Protein AF-W0FQL1-F1 (afdb_monomer)

Foldseek 3Di:
DDPVVVLLQQLLPPLVCPVCVVDPCDPPDPVNCVPPPDDDCCVPPVQPALVSLVVLLVCCLPQNPPNVLLVLLQCVVPDDPVRLVVVCVPDDPVVVVSNVSCVVCCVSNDSCRNSSNSVVVNVVSVVVNPD

Structure (mmCIF, N/CA/C/O backbone):
data_AF-W0FQL1-F1
#
_entry.id   AF-W0FQL1-F1
#
loop_
_atom_site.group_PDB
_atom_site.id
_atom_site.type_symbol
_atom_site.label_atom_id
_atom_site.label_alt_id
_atom_site.label_comp_id
_atom_site.label_asym_id
_atom_site.label_entity_id
_atom_site.label_seq_id
_atom_site.pdbx_PDB_ins_code
_atom_site.Cartn_x
_atom_site.Cartn_y
_atom_site.Cartn_z
_atom_site.occupancy
_atom_site.B_iso_or_equiv
_atom_site.auth_seq_id
_atom_site.auth_comp_id
_atom_site.auth_asym_id
_atom_site.auth_atom_id
_atom_site.pdbx_PDB_model_num
ATOM 1 N N . MET A 1 1 ? -8.619 17.786 -19.138 1.00 49.19 1 MET A N 1
ATOM 2 C CA . MET A 1 1 ? -8.847 16.675 -18.195 1.00 49.19 1 MET A CA 1
ATOM 3 C C . MET A 1 1 ? -9.852 17.181 -17.186 1.00 49.19 1 MET A C 1
ATOM 5 O O . MET A 1 1 ? -9.662 18.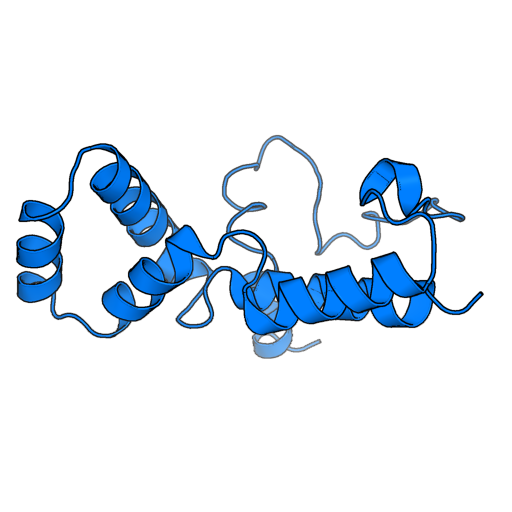292 -16.709 1.00 49.19 1 MET A O 1
ATOM 9 N N . ASP A 1 2 ? -10.963 16.482 -16.990 1.00 56.12 2 ASP A N 1
ATOM 10 C CA . ASP A 1 2 ? -12.017 16.949 -16.091 1.00 56.12 2 ASP A CA 1
ATOM 11 C C . ASP A 1 2 ? -11.669 16.640 -14.621 1.00 56.12 2 ASP A C 1
ATOM 13 O O . ASP A 1 2 ? -10.760 15.859 -14.332 1.00 56.12 2 ASP A O 1
ATOM 17 N N . MET A 1 3 ? -12.386 17.278 -13.698 1.00 44.12 3 MET A N 1
ATOM 18 C CA . MET A 1 3 ? -12.129 17.201 -12.260 1.00 44.12 3 MET A CA 1
ATOM 19 C C . MET A 1 3 ? -12.243 15.770 -11.705 1.00 44.12 3 MET A C 1
ATOM 21 O O . MET A 1 3 ? -11.509 15.436 -10.781 1.00 44.12 3 MET A O 1
ATOM 25 N N . GLU A 1 4 ? -13.120 14.922 -12.253 1.00 40.38 4 GLU A N 1
ATOM 26 C CA . GLU A 1 4 ? -13.235 13.512 -11.852 1.00 40.38 4 GLU A CA 1
ATOM 27 C C . GLU A 1 4 ? -12.008 12.729 -12.309 1.00 40.38 4 GLU A C 1
ATOM 29 O O . GLU A 1 4 ? -11.381 12.054 -11.499 1.00 40.38 4 GLU A O 1
ATOM 34 N N . SER A 1 5 ? -11.578 12.897 -13.562 1.00 41.69 5 SER A N 1
ATOM 35 C CA . SER A 1 5 ? -10.340 12.281 -14.064 1.00 41.69 5 SER A CA 1
ATOM 36 C C . SER A 1 5 ? -9.109 12.718 -13.264 1.00 41.69 5 SER A C 1
ATOM 38 O O . SER A 1 5 ? -8.208 11.921 -13.004 1.00 41.69 5 SER A O 1
ATOM 40 N N . GLN A 1 6 ? -9.077 13.982 -12.838 1.00 44.41 6 GLN A N 1
ATOM 41 C CA . GLN A 1 6 ? -7.989 14.541 -12.042 1.00 44.41 6 GLN A CA 1
ATOM 42 C C . GLN A 1 6 ? -8.006 14.000 -10.604 1.00 44.41 6 GLN A C 1
ATOM 44 O O . GLN A 1 6 ? -6.961 13.626 -10.083 1.00 44.41 6 GLN A O 1
ATOM 49 N N . LYS A 1 7 ? -9.188 13.872 -9.986 1.00 46.12 7 LYS A N 1
ATOM 50 C CA . LYS A 1 7 ? -9.372 13.230 -8.674 1.00 46.12 7 LYS A CA 1
ATOM 51 C C . LYS A 1 7 ? -9.055 11.739 -8.701 1.00 46.12 7 LYS A C 1
ATOM 53 O O . LYS A 1 7 ? -8.478 11.246 -7.743 1.00 46.12 7 LYS A O 1
ATOM 58 N N . ILE A 1 8 ? -9.379 11.041 -9.788 1.00 44.41 8 ILE A N 1
ATOM 59 C CA . ILE A 1 8 ? -9.010 9.637 -9.994 1.00 44.41 8 ILE A CA 1
ATOM 60 C C . ILE A 1 8 ? -7.485 9.522 -10.087 1.00 44.41 8 ILE A C 1
ATOM 62 O O . ILE A 1 8 ? -6.905 8.722 -9.367 1.00 44.41 8 ILE A O 1
ATOM 66 N N . LEU A 1 9 ? -6.811 10.375 -10.866 1.00 44.09 9 LEU A N 1
ATOM 67 C CA . LEU A 1 9 ? -5.342 10.441 -10.909 1.00 44.09 9 LEU A CA 1
ATOM 68 C C . LEU A 1 9 ? -4.706 10.757 -9.546 1.00 44.09 9 LEU A C 1
ATOM 70 O O . LEU A 1 9 ? -3.687 10.159 -9.218 1.00 44.09 9 LEU A O 1
ATOM 74 N N . PHE A 1 10 ? -5.327 11.622 -8.740 1.00 46.19 10 PHE A N 1
ATOM 75 C CA . PHE A 1 10 ? -4.896 11.889 -7.366 1.00 46.19 10 PHE A CA 1
ATOM 76 C C . PHE A 1 10 ? -5.150 10.702 -6.428 1.00 46.19 10 PHE A C 1
ATOM 78 O O . PHE A 1 10 ? -4.254 10.326 -5.685 1.00 46.19 10 PHE A O 1
ATOM 85 N N . ALA A 1 11 ? -6.313 10.048 -6.473 1.00 44.12 11 ALA A N 1
ATOM 86 C CA . ALA A 1 11 ? -6.609 8.835 -5.696 1.00 44.12 11 ALA A CA 1
ATOM 87 C C . ALA A 1 11 ? -5.652 7.677 -6.048 1.00 44.12 11 ALA A C 1
ATOM 89 O O . ALA A 1 11 ? -5.289 6.859 -5.205 1.00 44.12 11 ALA A O 1
ATOM 90 N N . LEU A 1 12 ? -5.188 7.647 -7.299 1.00 46.97 12 LEU A N 1
ATOM 91 C CA . LEU A 1 12 ? -4.183 6.716 -7.796 1.00 46.97 12 LEU A CA 1
ATOM 92 C C . LEU A 1 12 ? -2.749 7.081 -7.361 1.00 46.97 12 LEU A C 1
ATOM 94 O O . LEU A 1 12 ? -1.867 6.244 -7.538 1.00 46.97 12 LEU A O 1
ATOM 98 N N . SER A 1 13 ? -2.500 8.280 -6.805 1.00 52.47 13 SER A N 1
ATOM 99 C CA . SER A 1 13 ? -1.168 8.780 -6.416 1.00 52.47 13 SER A CA 1
ATOM 100 C C . SER A 1 13 ? -0.947 8.998 -4.891 1.00 52.47 13 SER A C 1
ATOM 102 O O . SER A 1 13 ? 0.141 9.334 -4.416 1.00 52.47 13 SER A O 1
ATOM 104 N N . THR A 1 14 ? -1.984 8.855 -4.070 1.00 50.16 14 THR A N 1
ATOM 105 C CA . THR A 1 14 ? -2.108 9.737 -2.893 1.00 50.16 14 THR A CA 1
ATOM 106 C C . THR A 1 14 ? -1.368 9.360 -1.607 1.00 50.16 14 THR A C 1
ATOM 108 O O . THR A 1 14 ? -0.875 10.280 -0.951 1.00 50.16 14 THR A O 1
ATOM 111 N N . PRO A 1 15 ? -1.234 8.089 -1.174 1.00 47.47 15 PRO A N 1
ATOM 112 C CA . PRO A 1 15 ? -0.757 7.833 0.189 1.00 47.47 15 PRO A CA 1
ATOM 113 C C . PRO A 1 15 ? 0.719 8.204 0.406 1.00 47.47 15 PRO A C 1
ATOM 115 O O . PRO A 1 15 ? 1.116 8.483 1.538 1.00 47.47 15 PRO A O 1
ATOM 118 N N . MET A 1 16 ? 1.524 8.252 -0.664 1.00 48.00 16 MET A N 1
ATOM 119 C CA . MET A 1 16 ? 2.932 8.663 -0.601 1.00 48.00 16 MET A CA 1
ATOM 120 C C . MET A 1 16 ? 3.145 10.152 -0.905 1.00 48.00 16 MET A C 1
ATOM 122 O O . MET A 1 16 ? 4.062 10.729 -0.331 1.00 48.00 16 MET A O 1
ATOM 126 N N . GLU A 1 17 ? 2.315 10.790 -1.741 1.00 48.78 17 GLU A N 1
ATOM 127 C CA . GLU A 1 17 ? 2.387 12.245 -1.973 1.00 48.78 17 GLU A CA 1
ATOM 128 C C . GLU A 1 17 ? 1.934 13.040 -0.741 1.00 48.78 17 GLU A C 1
ATOM 130 O O . GLU A 1 17 ? 2.609 13.982 -0.337 1.00 48.78 17 GLU A O 1
ATOM 135 N N . ILE A 1 18 ? 0.845 12.620 -0.083 1.00 46.50 18 ILE A N 1
ATOM 136 C CA . ILE A 1 18 ? 0.286 13.328 1.084 1.00 46.50 18 ILE A CA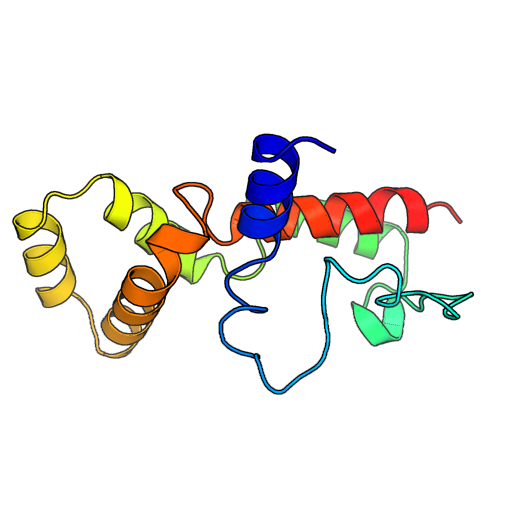 1
ATOM 137 C C . ILE A 1 18 ? 1.243 13.316 2.281 1.00 46.50 18 ILE A C 1
ATOM 139 O O . ILE A 1 18 ? 1.318 14.285 3.029 1.00 46.50 18 ILE A O 1
ATOM 143 N N . ARG A 1 19 ? 1.991 12.227 2.497 1.00 39.78 19 ARG A N 1
ATOM 144 C CA . ARG A 1 19 ? 2.923 12.133 3.638 1.00 39.78 19 ARG A CA 1
ATOM 145 C C . ARG A 1 19 ? 4.306 12.710 3.346 1.00 39.78 19 ARG A C 1
ATOM 147 O O . ARG A 1 19 ? 5.150 12.693 4.238 1.00 39.78 19 ARG A O 1
ATOM 154 N N . ASN A 1 20 ? 4.552 13.182 2.125 1.00 44.78 20 ASN A N 1
ATOM 155 C CA . ASN A 1 20 ? 5.879 13.573 1.666 1.00 44.78 20 ASN A CA 1
ATOM 156 C C . ASN A 1 20 ? 5.886 14.978 1.044 1.00 44.78 20 ASN A C 1
ATOM 158 O O . ASN A 1 20 ? 6.599 15.214 0.077 1.00 44.78 20 ASN A O 1
ATOM 162 N N . GLU A 1 21 ? 5.127 15.915 1.629 1.00 45.06 21 GLU A N 1
ATOM 163 C CA . GLU A 1 21 ? 4.986 17.316 1.179 1.00 45.06 21 GLU A CA 1
ATOM 164 C C . GLU A 1 21 ? 6.328 18.058 0.997 1.00 45.06 21 GLU A C 1
ATOM 166 O O . GLU A 1 21 ? 6.418 19.010 0.223 1.00 45.06 21 GLU A O 1
ATOM 171 N N . CYS A 1 22 ? 7.389 17.614 1.684 1.00 43.62 22 CYS A N 1
ATOM 172 C CA . CYS A 1 22 ? 8.733 18.200 1.614 1.00 43.62 22 CYS A CA 1
ATOM 173 C C . CYS A 1 22 ? 9.636 17.579 0.535 1.00 43.62 22 CYS A C 1
ATOM 175 O O . CYS A 1 22 ? 10.706 18.118 0.245 1.00 43.62 22 CYS A O 1
ATOM 177 N N . CYS A 1 23 ? 9.247 16.447 -0.050 1.00 44.16 23 CYS A N 1
ATOM 178 C CA . CYS A 1 23 ? 9.911 15.885 -1.215 1.00 44.16 23 CYS A CA 1
ATOM 179 C C . CYS A 1 23 ? 9.081 16.256 -2.446 1.00 44.16 23 CYS A C 1
ATOM 181 O O . CYS A 1 23 ? 7.860 16.208 -2.431 1.00 44.16 23 CYS A O 1
ATOM 183 N N . LEU A 1 24 ? 9.736 16.624 -3.542 1.00 45.84 24 LEU A N 1
ATOM 184 C CA . LEU A 1 24 ? 9.081 17.058 -4.778 1.00 45.84 24 LEU A CA 1
ATOM 185 C C . LEU A 1 24 ? 8.811 15.924 -5.808 1.00 45.84 24 LEU A C 1
ATOM 187 O O . LEU A 1 24 ? 8.980 16.194 -6.998 1.00 45.84 24 LEU A O 1
ATOM 191 N N . PRO A 1 25 ? 8.419 14.666 -5.494 1.00 43.84 25 PRO A N 1
ATOM 192 C CA . PRO A 1 25 ? 7.810 13.830 -6.516 1.00 43.84 25 PRO A CA 1
ATOM 193 C C . PRO A 1 25 ? 6.332 14.214 -6.611 1.00 43.84 25 PRO A C 1
ATOM 195 O O . PRO A 1 25 ? 5.521 13.826 -5.781 1.00 43.84 25 PRO A O 1
ATOM 198 N N . SER A 1 26 ? 6.007 15.026 -7.615 1.00 44.28 26 SER A N 1
ATOM 199 C CA . SER A 1 26 ? 4.634 15.375 -7.975 1.00 44.28 26 SER A CA 1
ATOM 200 C C . SER A 1 26 ? 4.264 14.602 -9.239 1.00 44.28 26 SER A C 1
ATOM 202 O O . SER A 1 26 ? 4.774 14.896 -10.318 1.00 44.28 26 SER A O 1
ATOM 204 N N . HIS A 1 27 ? 3.362 13.631 -9.116 1.00 46.72 27 HIS A N 1
ATOM 205 C CA . HIS A 1 27 ? 2.771 12.871 -10.225 1.00 46.72 27 HIS A CA 1
ATOM 206 C C . HIS A 1 27 ? 1.877 13.738 -11.120 1.00 46.72 27 HIS A C 1
ATOM 208 O O . HIS A 1 27 ? 1.587 13.381 -12.260 1.00 46.72 27 HIS A O 1
ATOM 214 N N . SER A 1 28 ? 1.467 14.901 -10.611 1.00 40.66 28 SER A N 1
ATOM 215 C CA . SER A 1 28 ? 0.784 15.966 -11.347 1.00 40.66 28 SER A CA 1
ATOM 216 C C . SER A 1 28 ? 1.743 16.923 -12.061 1.00 40.66 28 SER A C 1
ATOM 218 O O . SER A 1 28 ? 1.304 17.742 -12.870 1.00 40.66 28 SER A O 1
ATOM 220 N N . SER A 1 29 ? 3.049 16.830 -11.801 1.00 40.25 29 SER A N 1
ATOM 221 C CA . SER A 1 29 ? 4.046 17.644 -12.472 1.00 40.25 29 SER A CA 1
ATOM 222 C C . SER A 1 29 ? 4.427 16.982 -13.792 1.00 40.25 29 SER A C 1
ATOM 224 O O . SER A 1 29 ? 5.007 15.892 -13.783 1.00 40.25 29 SER A O 1
ATOM 226 N N . PRO A 1 30 ? 4.259 17.675 -14.936 1.00 40.78 30 PRO A N 1
ATOM 227 C CA . PRO A 1 30 ? 4.898 17.273 -16.186 1.00 40.78 30 PRO A CA 1
ATOM 228 C C . PRO A 1 30 ? 6.406 17.044 -16.005 1.00 40.78 30 PRO A C 1
ATOM 230 O O . PRO A 1 30 ? 7.023 16.365 -16.815 1.00 40.78 30 PRO A O 1
ATOM 233 N N . LYS A 1 31 ? 7.008 17.599 -14.935 1.00 39.59 31 LYS A N 1
ATOM 234 C CA . LYS A 1 31 ? 8.431 17.491 -14.621 1.00 39.59 31 LYS A CA 1
ATOM 235 C C . LYS A 1 31 ? 8.867 16.199 -13.953 1.00 39.59 31 LYS A C 1
ATOM 237 O O . LYS A 1 31 ? 10.072 16.019 -13.843 1.00 39.59 31 LYS A O 1
ATOM 242 N N . MET A 1 32 ? 7.958 15.309 -13.545 1.00 45.66 32 MET A N 1
ATOM 243 C CA . MET A 1 32 ? 8.354 14.082 -12.840 1.00 45.66 32 MET A CA 1
ATOM 244 C C . MET A 1 32 ? 9.350 13.229 -13.641 1.00 45.66 32 MET A C 1
ATOM 246 O O . MET A 1 32 ? 10.209 12.581 -13.052 1.00 45.66 32 MET A O 1
ATOM 250 N N . TYR A 1 33 ? 9.274 13.305 -14.974 1.00 49.03 33 TYR A N 1
ATOM 251 C CA . TYR A 1 33 ? 10.216 12.665 -15.893 1.00 49.03 33 TYR A CA 1
ATOM 252 C C . TYR A 1 33 ? 10.711 13.607 -17.011 1.00 49.03 33 TYR A C 1
ATOM 254 O O . TYR A 1 33 ? 11.312 13.143 -17.981 1.00 49.03 33 TYR A O 1
ATOM 262 N N . LEU A 1 34 ? 10.476 14.931 -16.923 1.00 41.97 34 LEU A N 1
ATOM 263 C CA . LEU A 1 34 ? 11.043 15.860 -17.919 1.00 41.97 34 LEU A CA 1
ATOM 264 C C . LEU A 1 34 ? 12.568 15.846 -17.800 1.00 41.97 34 LEU A C 1
ATOM 266 O O . LEU A 1 34 ? 13.120 16.217 -16.769 1.00 41.97 34 LEU A O 1
ATOM 270 N N . GLY A 1 35 ? 13.232 15.459 -18.888 1.00 46.72 35 GLY A N 1
ATOM 271 C CA . GLY A 1 35 ? 14.691 15.363 -18.973 1.00 46.72 35 GLY A CA 1
ATOM 272 C C . GLY A 1 35 ? 15.247 13.961 -18.719 1.00 46.72 35 GLY A C 1
ATOM 273 O O . GLY A 1 35 ? 16.438 13.745 -18.934 1.00 46.72 35 GLY A O 1
ATOM 274 N N . THR A 1 36 ? 14.416 12.991 -18.325 1.00 52.88 36 THR A N 1
ATOM 275 C CA . THR A 1 36 ? 14.833 11.591 -18.184 1.00 52.88 36 THR A CA 1
ATOM 276 C C . THR A 1 36 ? 14.615 10.860 -19.510 1.00 52.88 36 THR A C 1
ATOM 278 O O . THR A 1 36 ? 13.540 10.334 -19.777 1.00 52.88 36 THR A O 1
ATOM 281 N N . CYS A 1 37 ? 15.629 10.851 -20.378 1.00 52.75 37 CYS A N 1
ATOM 282 C CA . CYS A 1 37 ? 15.554 10.162 -21.676 1.00 52.75 37 CYS A CA 1
ATOM 283 C C . CYS A 1 37 ? 15.671 8.632 -21.562 1.00 52.75 37 CYS A C 1
ATOM 285 O O . CYS A 1 37 ? 15.365 7.922 -22.516 1.00 52.75 37 CYS A O 1
ATOM 287 N N . PHE A 1 38 ? 16.138 8.132 -20.416 1.00 58.88 38 PHE A N 1
ATOM 288 C CA . PHE A 1 38 ? 16.342 6.714 -20.150 1.00 58.88 38 PHE A CA 1
ATOM 289 C C . PHE A 1 38 ? 15.961 6.401 -18.704 1.00 58.88 38 PHE A C 1
ATOM 291 O O . PHE A 1 38 ? 16.380 7.109 -17.788 1.00 58.88 38 PHE A O 1
ATOM 298 N N . PHE A 1 39 ? 15.168 5.352 -18.510 1.00 65.38 39 PHE A N 1
ATOM 299 C CA . PHE A 1 39 ? 14.732 4.895 -17.198 1.00 65.38 39 PHE A CA 1
ATOM 300 C C . PHE A 1 39 ? 15.279 3.488 -16.967 1.00 65.38 39 PHE A C 1
ATOM 302 O O . PHE A 1 39 ? 14.806 2.528 -17.572 1.00 65.38 39 PHE A O 1
ATOM 309 N N . ASP A 1 40 ? 16.300 3.379 -16.120 1.00 74.62 40 ASP A N 1
ATOM 310 C CA . ASP A 1 40 ? 16.912 2.096 -15.795 1.00 74.62 40 ASP A CA 1
ATOM 311 C C . ASP A 1 40 ? 16.030 1.306 -14.818 1.00 74.62 40 ASP A C 1
ATOM 313 O O . ASP A 1 40 ? 15.859 1.677 -13.650 1.00 74.62 40 ASP A O 1
ATOM 317 N N . LEU A 1 41 ? 15.456 0.212 -15.316 1.00 78.12 41 LEU A N 1
ATOM 318 C CA . LEU A 1 41 ? 14.595 -0.674 -14.539 1.00 78.12 41 LEU A CA 1
ATOM 319 C C . LEU A 1 41 ? 15.377 -1.508 -13.519 1.00 78.12 41 LEU A C 1
ATOM 321 O O . LEU A 1 41 ? 14.815 -1.835 -12.471 1.00 78.12 41 LEU A O 1
ATOM 325 N N . SER A 1 42 ? 16.659 -1.788 -13.762 1.00 81.69 42 SER A N 1
ATOM 326 C CA . SER A 1 42 ? 17.479 -2.563 -12.831 1.00 81.69 42 SER A CA 1
ATOM 327 C C . SER A 1 42 ? 17.718 -1.767 -11.547 1.00 81.69 42 SER A C 1
ATOM 329 O O . SER A 1 42 ? 17.286 -2.176 -10.470 1.00 81.69 42 SER A O 1
ATOM 331 N N . SER A 1 43 ? 18.267 -0.551 -11.642 1.00 75.62 43 SER A N 1
ATOM 332 C CA . SER A 1 43 ? 18.513 0.281 -10.452 1.00 75.62 43 SER A CA 1
ATOM 333 C C . SER A 1 43 ? 17.244 0.773 -9.752 1.00 75.62 43 SER A C 1
ATOM 335 O O . SER A 1 43 ? 17.247 0.961 -8.535 1.00 75.62 43 SER A O 1
ATOM 337 N N . SER A 1 44 ? 16.152 0.979 -10.494 1.00 72.62 44 SER A N 1
ATOM 338 C CA . SER A 1 44 ? 14.913 1.532 -9.930 1.00 72.62 44 SER A CA 1
ATOM 339 C C . SER A 1 44 ? 13.984 0.472 -9.337 1.00 72.62 44 SER A C 1
ATOM 341 O O . SER A 1 44 ? 13.275 0.743 -8.366 1.00 72.62 44 SER A O 1
ATOM 343 N N . TRP A 1 45 ? 13.933 -0.712 -9.947 1.00 76.38 45 TRP A N 1
ATOM 344 C CA . TRP A 1 45 ? 12.941 -1.744 -9.639 1.00 76.38 45 TRP A CA 1
ATOM 345 C C . TRP A 1 45 ? 13.539 -3.129 -9.385 1.00 76.38 45 TRP A C 1
ATOM 347 O O . TRP A 1 45 ? 12.797 -4.017 -8.964 1.00 76.38 45 TRP A O 1
ATOM 357 N N . GLY A 1 46 ? 14.841 -3.317 -9.612 1.00 84.06 46 GLY A N 1
ATOM 358 C CA . GLY A 1 46 ? 15.481 -4.632 -9.577 1.00 84.06 46 GLY A CA 1
ATOM 359 C C . GLY A 1 46 ? 14.965 -5.553 -10.680 1.00 84.06 46 GLY A C 1
ATOM 360 O O . GLY A 1 46 ? 14.790 -6.741 -10.438 1.00 84.06 46 GLY A O 1
ATOM 361 N N . ILE A 1 47 ? 14.611 -4.991 -11.840 1.00 86.12 47 ILE A N 1
ATOM 362 C CA . ILE A 1 47 ? 14.137 -5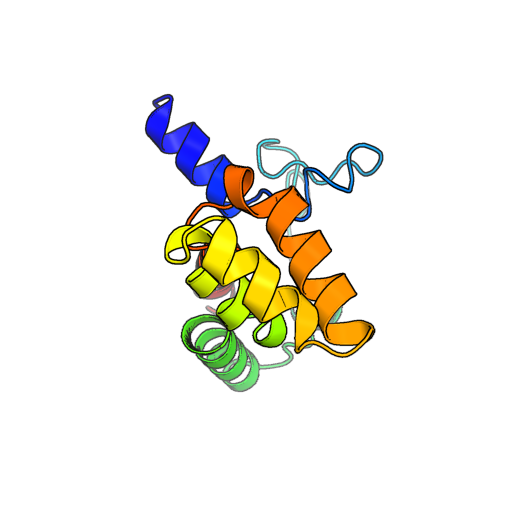.749 -13.000 1.00 86.12 47 ILE A CA 1
ATOM 363 C C . ILE A 1 47 ? 15.278 -5.798 -14.011 1.00 86.12 47 ILE A C 1
ATOM 365 O O . ILE A 1 47 ? 15.564 -4.790 -14.661 1.00 86.12 47 ILE A O 1
ATOM 369 N N . ASP A 1 48 ? 15.904 -6.965 -14.133 1.00 89.69 48 ASP A N 1
ATOM 370 C CA . ASP A 1 48 ? 17.071 -7.157 -14.998 1.00 89.69 48 ASP A CA 1
ATOM 371 C C . ASP A 1 48 ? 16.690 -7.730 -16.369 1.00 89.69 48 ASP A C 1
ATOM 373 O O . ASP A 1 48 ? 17.382 -7.505 -17.364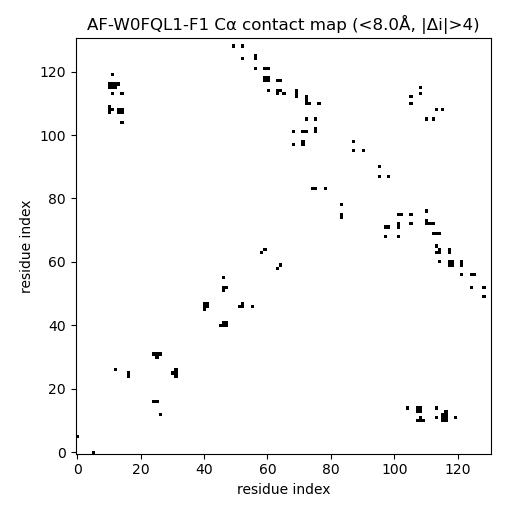 1.00 89.69 48 ASP A O 1
ATOM 377 N N . ASP A 1 49 ? 15.561 -8.439 -16.445 1.00 85.62 49 ASP A N 1
ATOM 378 C CA . ASP A 1 49 ? 15.081 -9.063 -17.671 1.00 85.62 49 ASP A CA 1
ATOM 379 C C . ASP A 1 49 ? 13.550 -9.021 -17.835 1.00 85.62 49 ASP A C 1
ATOM 381 O O . ASP A 1 49 ? 12.782 -8.526 -17.002 1.00 85.62 49 ASP A O 1
ATOM 385 N N . ARG A 1 50 ? 13.091 -9.528 -18.983 1.00 85.06 50 ARG A N 1
ATOM 386 C CA . ARG A 1 50 ? 11.671 -9.568 -19.340 1.00 85.06 50 ARG A CA 1
ATOM 387 C C . ARG A 1 50 ? 10.853 -10.462 -18.405 1.00 85.06 50 ARG A C 1
ATOM 389 O O . ARG A 1 50 ? 9.683 -10.164 -18.161 1.00 85.06 50 ARG A O 1
ATOM 396 N N . ASP A 1 51 ? 11.426 -11.544 -17.894 1.00 88.38 51 ASP A N 1
ATOM 397 C CA . ASP A 1 51 ? 10.702 -12.453 -17.013 1.00 88.38 51 ASP A CA 1
ATOM 398 C C . ASP A 1 51 ? 10.539 -11.833 -15.618 1.00 88.38 51 ASP A C 1
ATOM 400 O O . ASP A 1 51 ? 9.463 -11.944 -15.027 1.00 88.38 51 ASP A O 1
ATOM 404 N N . ASP A 1 52 ? 11.546 -11.110 -15.119 1.00 86.56 52 ASP A N 1
ATOM 405 C CA . ASP A 1 52 ? 11.449 -10.268 -13.919 1.00 86.56 52 ASP A CA 1
ATOM 406 C C . ASP A 1 52 ? 10.368 -9.203 -14.052 1.00 86.56 52 ASP A C 1
ATOM 408 O O . ASP A 1 52 ? 9.586 -8.975 -13.119 1.00 86.56 52 ASP A O 1
ATOM 412 N N . LEU A 1 53 ? 10.279 -8.579 -15.227 1.00 83.12 53 LEU A N 1
ATOM 413 C CA . LEU A 1 53 ? 9.244 -7.599 -15.510 1.00 83.12 53 LEU A CA 1
ATOM 414 C C . LEU A 1 53 ? 7.850 -8.227 -15.421 1.00 83.12 53 LEU A C 1
ATOM 416 O O . LEU A 1 53 ? 6.984 -7.706 -14.715 1.00 83.12 53 LEU A O 1
ATOM 420 N N . LEU A 1 54 ? 7.624 -9.346 -16.115 1.00 84.56 54 LEU A N 1
ATOM 421 C CA . LEU A 1 54 ? 6.329 -10.029 -16.114 1.00 84.56 54 LEU A CA 1
ATOM 422 C C . LEU A 1 54 ? 5.962 -10.516 -14.708 1.00 84.56 54 LEU A C 1
ATOM 424 O O . LEU A 1 54 ? 4.838 -10.285 -14.258 1.00 84.56 54 LEU A O 1
ATOM 428 N N . ARG A 1 55 ? 6.913 -11.107 -13.972 1.00 88.50 55 ARG A N 1
ATOM 429 C CA . ARG A 1 55 ? 6.723 -11.489 -12.563 1.00 88.50 55 ARG A CA 1
ATOM 430 C C . ARG A 1 55 ? 6.341 -10.294 -11.700 1.00 88.50 55 ARG A C 1
ATOM 432 O O . ARG A 1 55 ? 5.427 -10.403 -10.882 1.00 88.50 55 ARG A O 1
ATOM 439 N N . THR A 1 56 ? 7.012 -9.160 -11.882 1.00 85.94 56 THR A N 1
ATOM 440 C CA . THR A 1 56 ? 6.722 -7.933 -11.134 1.00 85.94 56 THR A CA 1
ATOM 441 C C . THR A 1 56 ? 5.318 -7.427 -11.442 1.00 85.94 56 THR A C 1
ATOM 443 O O . THR A 1 56 ? 4.573 -7.135 -10.507 1.00 85.94 56 THR A O 1
ATOM 446 N N . ILE A 1 57 ? 4.923 -7.400 -12.718 1.00 83.06 57 ILE A N 1
ATOM 447 C CA . ILE A 1 57 ? 3.579 -6.991 -13.141 1.00 83.06 57 ILE A CA 1
ATOM 448 C C . ILE A 1 57 ? 2.506 -7.883 -12.516 1.00 83.06 57 ILE A C 1
ATOM 450 O O . ILE A 1 57 ? 1.589 -7.368 -11.876 1.00 83.06 57 ILE A O 1
ATOM 454 N N . HIS A 1 58 ? 2.646 -9.206 -12.620 1.00 85.62 58 HIS A N 1
ATOM 455 C CA . HIS A 1 58 ? 1.696 -10.146 -12.022 1.00 85.62 58 HIS A CA 1
ATOM 456 C C . HIS A 1 58 ? 1.616 -9.992 -10.499 1.00 85.62 58 HIS A C 1
ATOM 458 O O . HIS A 1 58 ? 0.529 -9.816 -9.950 1.00 85.62 58 HIS A O 1
ATOM 464 N N . ARG A 1 59 ? 2.766 -9.940 -9.811 1.00 86.81 59 ARG A N 1
ATOM 465 C CA . ARG A 1 59 ? 2.816 -9.751 -8.353 1.00 86.81 59 ARG A CA 1
ATOM 466 C C . ARG A 1 59 ? 2.079 -8.485 -7.919 1.00 86.81 59 ARG A C 1
ATOM 468 O O . ARG A 1 59 ? 1.340 -8.521 -6.939 1.00 86.81 59 ARG A O 1
ATOM 475 N N . MET A 1 60 ? 2.297 -7.375 -8.618 1.00 84.31 60 MET A N 1
ATOM 476 C CA . MET A 1 60 ? 1.727 -6.072 -8.269 1.00 84.31 60 MET A CA 1
ATOM 477 C C . MET A 1 60 ? 0.230 -5.985 -8.591 1.00 84.31 60 MET A C 1
ATOM 479 O O . MET A 1 60 ? -0.513 -5.388 -7.821 1.00 84.31 60 MET A O 1
ATOM 483 N N . ILE A 1 61 ? -0.237 -6.617 -9.671 1.00 80.50 61 ILE A N 1
ATOM 484 C CA . ILE A 1 61 ? -1.671 -6.689 -9.998 1.00 80.50 61 ILE A CA 1
ATOM 485 C C . ILE A 1 61 ? -2.430 -7.514 -8.951 1.00 80.50 61 ILE A C 1
ATOM 487 O O . ILE A 1 61 ? -3.475 -7.085 -8.437 1.00 80.50 61 ILE A O 1
ATOM 491 N N . ASP A 1 62 ? -1.890 -8.683 -8.616 1.00 82.81 62 ASP A N 1
ATOM 492 C CA . ASP A 1 62 ? -2.570 -9.645 -7.755 1.00 82.81 62 ASP A CA 1
ATOM 493 C C . ASP A 1 62 ? -2.490 -9.220 -6.288 1.00 82.81 62 ASP A C 1
ATOM 495 O O . ASP A 1 62 ? -3.517 -9.095 -5.614 1.00 82.81 62 ASP A O 1
ATOM 499 N N . ASN A 1 63 ? -1.283 -8.913 -5.809 1.00 80.06 63 ASN A N 1
ATOM 500 C CA . ASN A 1 63 ? -1.011 -8.700 -4.387 1.00 80.06 63 ASN A CA 1
ATOM 501 C C . ASN A 1 63 ? -0.712 -7.240 -4.030 1.00 80.06 63 ASN A C 1
ATOM 503 O O . ASN A 1 63 ? -0.892 -6.846 -2.877 1.00 80.06 63 ASN A O 1
ATOM 507 N N . GLY A 1 64 ? -0.282 -6.433 -5.000 1.00 82.31 64 GLY A N 1
ATOM 508 C CA . GLY A 1 64 ? 0.202 -5.078 -4.750 1.00 82.31 64 GLY A CA 1
ATOM 509 C C . GLY A 1 64 ? 1.510 -5.038 -3.957 1.00 82.31 64 GLY A C 1
ATOM 510 O O . GLY A 1 64 ? 2.046 -6.066 -3.535 1.00 82.31 64 GLY A O 1
ATOM 511 N N . HIS A 1 65 ? 2.048 -3.838 -3.738 1.00 81.44 65 HIS A N 1
ATOM 512 C CA . HIS A 1 65 ? 3.304 -3.676 -2.989 1.00 81.44 65 HIS A CA 1
ATOM 513 C C . HIS A 1 65 ? 3.119 -3.729 -1.468 1.00 81.44 65 HIS A C 1
ATOM 515 O O . HIS A 1 65 ? 4.014 -4.169 -0.750 1.00 81.44 65 HIS A O 1
ATOM 521 N N . ALA A 1 66 ? 1.963 -3.300 -0.959 1.00 81.94 66 ALA A N 1
ATOM 522 C CA . ALA A 1 66 ? 1.665 -3.288 0.471 1.00 81.94 66 ALA A CA 1
ATOM 523 C C . ALA A 1 66 ? 0.468 -4.194 0.808 1.00 81.94 66 ALA A C 1
ATOM 525 O O . ALA A 1 66 ? -0.470 -3.810 1.505 1.00 81.94 66 ALA A O 1
ATOM 526 N N . ALA A 1 67 ? 0.554 -5.455 0.368 1.00 82.62 67 ALA A N 1
ATOM 527 C CA . ALA A 1 67 ? -0.443 -6.509 0.587 1.00 82.62 67 ALA A CA 1
ATOM 528 C C . ALA A 1 67 ? -0.947 -6.607 2.043 1.00 82.62 67 ALA A C 1
ATOM 530 O O . ALA A 1 67 ? -2.120 -6.883 2.289 1.00 82.62 67 ALA A O 1
ATOM 531 N N . ARG A 1 68 ? -0.081 -6.308 3.023 1.00 85.69 68 ARG A N 1
ATOM 532 C CA . ARG A 1 68 ? -0.418 -6.316 4.458 1.00 85.69 68 ARG A CA 1
ATOM 533 C C . ARG A 1 68 ? -1.475 -5.276 4.853 1.00 85.69 68 ARG A C 1
ATOM 535 O O . ARG A 1 68 ? -2.130 -5.461 5.872 1.00 85.69 68 ARG A O 1
ATOM 542 N N . LEU A 1 69 ? -1.651 -4.210 4.070 1.00 86.94 69 LEU A N 1
ATOM 543 C CA . LEU A 1 69 ? -2.627 -3.144 4.323 1.00 86.94 69 LEU A CA 1
ATOM 544 C C . LEU A 1 69 ? -3.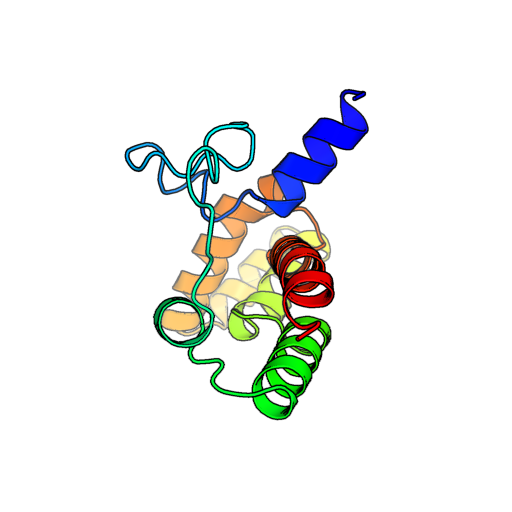976 -3.393 3.641 1.00 86.94 69 LEU A C 1
ATOM 546 O O . LEU A 1 69 ? -4.976 -2.811 4.055 1.00 86.94 69 LEU A O 1
ATOM 550 N N . ALA A 1 70 ? -4.032 -4.264 2.629 1.00 85.00 70 ALA A N 1
ATOM 551 C CA . ALA A 1 70 ? -5.232 -4.470 1.818 1.00 85.00 70 ALA A CA 1
ATOM 552 C C . ALA A 1 70 ? -6.452 -4.866 2.669 1.00 85.00 70 ALA A C 1
ATOM 554 O O . ALA A 1 70 ? -7.535 -4.305 2.513 1.00 85.00 70 ALA A O 1
ATOM 555 N N . GLY A 1 71 ? -6.259 -5.770 3.636 1.00 88.94 71 GLY A N 1
ATOM 556 C CA . GLY A 1 71 ? -7.324 -6.187 4.551 1.00 88.94 71 GLY A CA 1
ATOM 557 C C . GLY A 1 71 ? -7.813 -5.074 5.486 1.00 88.94 71 GLY A C 1
ATOM 558 O O . GLY A 1 71 ? -8.976 -5.079 5.880 1.00 88.94 71 GLY A O 1
ATOM 559 N N . PHE A 1 72 ? -6.959 -4.107 5.828 1.00 91.44 72 PHE A N 1
ATOM 560 C CA . PHE A 1 72 ? -7.339 -2.965 6.664 1.00 91.44 72 PHE A CA 1
ATOM 561 C C . PHE A 1 72 ? -8.169 -1.954 5.874 1.00 91.44 72 PHE A C 1
ATOM 563 O O . PHE A 1 72 ? -9.236 -1.570 6.342 1.00 91.44 72 PHE A O 1
ATOM 570 N N . TYR A 1 73 ? -7.730 -1.589 4.663 1.00 89.12 73 TYR A N 1
ATOM 571 C CA . TYR A 1 73 ? -8.506 -0.727 3.762 1.00 89.12 73 TYR A CA 1
ATOM 572 C C . TYR A 1 73 ? -9.885 -1.325 3.479 1.00 89.12 73 TYR A C 1
ATOM 574 O O . TYR A 1 73 ? -10.896 -0.652 3.643 1.00 89.12 73 TYR A O 1
ATOM 582 N N . HIS A 1 74 ? -9.942 -2.616 3.145 1.00 88.88 74 HIS A N 1
ATOM 583 C CA . HIS A 1 74 ? -11.204 -3.296 2.859 1.00 88.88 74 HIS A CA 1
ATOM 584 C C . HIS A 1 74 ? -12.211 -3.210 4.017 1.00 88.88 74 HIS A C 1
ATOM 586 O O . HIS A 1 74 ? -13.399 -2.981 3.779 1.00 88.88 74 HIS A O 1
ATOM 592 N N . ARG A 1 75 ? -11.739 -3.390 5.260 1.00 93.31 75 ARG A N 1
ATOM 593 C CA . ARG A 1 75 ? -12.571 -3.313 6.470 1.00 93.31 75 ARG A CA 1
ATOM 594 C C . ARG A 1 75 ? -12.972 -1.884 6.811 1.00 93.31 75 ARG A C 1
ATOM 596 O O . ARG A 1 75 ? -14.126 -1.685 7.160 1.00 93.31 75 ARG A O 1
ATOM 603 N N . TRP A 1 76 ? -12.079 -0.904 6.6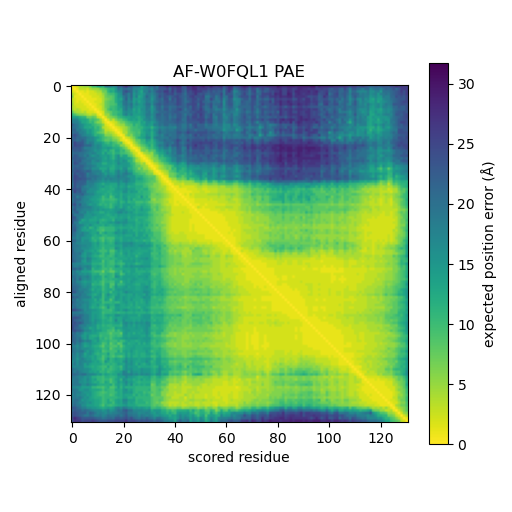59 1.00 93.69 76 TRP A N 1
ATOM 604 C CA . TRP A 1 76 ? -12.380 0.506 6.946 1.00 93.69 76 TRP A CA 1
ATOM 605 C C . TRP A 1 76 ? -13.638 1.001 6.217 1.00 93.69 76 TRP A C 1
ATOM 607 O O . TRP A 1 76 ? -14.475 1.665 6.815 1.00 93.69 76 TRP A O 1
ATOM 617 N N . PHE A 1 77 ? -13.816 0.623 4.946 1.00 91.00 77 PHE A N 1
ATOM 618 C CA . PHE A 1 77 ? -14.978 1.036 4.146 1.00 91.00 77 PHE A CA 1
ATOM 619 C C . PHE A 1 77 ? -16.255 0.218 4.380 1.00 91.00 77 PHE A C 1
ATOM 621 O O . PHE A 1 77 ? -17.299 0.555 3.827 1.00 91.00 77 PHE A O 1
ATOM 628 N N . ARG A 1 78 ? -16.189 -0.872 5.153 1.00 94.12 78 ARG A N 1
ATOM 629 C CA . ARG A 1 78 ? -17.316 -1.802 5.358 1.00 94.12 78 ARG A CA 1
ATOM 630 C C . ARG A 1 78 ? -17.790 -1.873 6.796 1.00 94.12 78 ARG A C 1
ATOM 632 O O . ARG A 1 78 ? -18.960 -2.152 7.026 1.00 94.12 78 ARG A O 1
ATOM 639 N N . TYR A 1 79 ? -16.885 -1.678 7.743 1.00 96.62 79 TYR A N 1
ATOM 640 C CA . TYR A 1 79 ? -17.203 -1.750 9.156 1.00 96.62 79 TYR A CA 1
ATOM 641 C C . TYR A 1 79 ? -17.898 -0.465 9.585 1.00 96.62 79 TYR A C 1
ATOM 643 O O . TYR A 1 79 ? -17.496 0.640 9.221 1.00 96.62 79 TYR A O 1
ATOM 651 N N . SER A 1 80 ? -18.924 -0.610 10.414 1.00 96.38 80 SER A N 1
ATOM 652 C CA . SER A 1 80 ? -19.428 0.502 11.207 1.00 96.38 80 SER A CA 1
ATOM 653 C C . SER A 1 80 ? -18.351 0.996 12.189 1.00 96.38 80 SER A C 1
ATOM 655 O O . SER A 1 80 ? -17.419 0.256 12.525 1.00 96.38 80 SER A O 1
ATOM 657 N N . PRO A 1 81 ? -18.479 2.220 12.734 1.00 94.19 81 PRO A N 1
ATOM 658 C CA . PRO A 1 81 ? -17.530 2.731 13.724 1.00 94.19 81 PRO A CA 1
ATOM 659 C C . PRO A 1 81 ? -17.350 1.818 14.950 1.00 94.19 81 PRO A C 1
ATOM 661 O O . PRO A 1 81 ? -16.250 1.729 15.494 1.00 94.19 81 PRO A O 1
ATOM 664 N N . CYS A 1 82 ? -18.410 1.121 15.376 1.00 96.88 82 CYS A N 1
ATOM 665 C CA . CYS A 1 82 ? -18.338 0.156 16.474 1.00 96.88 82 CYS A CA 1
ATOM 666 C C . CYS A 1 82 ? -17.536 -1.088 16.077 1.00 96.88 82 CYS A C 1
ATOM 668 O O . CYS A 1 82 ? -16.599 -1.439 16.783 1.00 96.88 82 CYS A O 1
ATOM 670 N N . GLU A 1 83 ? -17.840 -1.698 14.928 1.00 97.50 83 GLU A N 1
ATOM 671 C CA . GLU A 1 83 ? -17.109 -2.874 14.431 1.00 97.50 83 GLU A CA 1
ATOM 672 C C . GLU A 1 83 ? -15.630 -2.563 14.182 1.00 97.50 83 GLU A C 1
ATOM 674 O O . GLU A 1 83 ? -14.763 -3.385 14.471 1.00 97.50 83 GLU A O 1
ATOM 679 N N . TRP A 1 84 ? -15.318 -1.362 13.687 1.00 95.31 84 TRP A N 1
ATOM 680 C CA . TRP A 1 84 ? -13.936 -0.920 13.521 1.00 95.31 84 TRP A CA 1
ATOM 681 C C . TRP A 1 84 ? -13.211 -0.808 14.861 1.00 95.31 84 TRP A C 1
ATOM 683 O O . TRP A 1 84 ? -12.102 -1.320 15.000 1.00 95.31 84 TRP A O 1
ATOM 693 N N . ARG A 1 85 ? -13.836 -0.184 15.864 1.00 95.50 85 ARG A N 1
ATOM 694 C CA . ARG A 1 85 ? -13.264 -0.078 17.212 1.00 95.50 85 ARG A CA 1
ATOM 695 C C . ARG A 1 85 ? -13.042 -1.452 17.844 1.00 95.50 85 ARG A C 1
ATOM 697 O O . ARG A 1 85 ? -11.992 -1.672 18.442 1.00 95.50 85 ARG A O 1
ATOM 704 N N . ASP A 1 86 ? -14.004 -2.355 17.711 1.00 97.12 86 ASP A N 1
ATOM 705 C CA . ASP A 1 86 ? -13.915 -3.690 18.298 1.00 97.12 86 ASP A CA 1
ATOM 706 C C . ASP A 1 86 ? -12.804 -4.502 17.600 1.00 97.12 86 ASP A C 1
ATOM 708 O O . ASP A 1 86 ? -11.972 -5.111 18.268 1.00 97.12 86 ASP A O 1
ATOM 712 N N . TYR A 1 87 ? -12.670 -4.378 16.274 1.00 96.62 87 TYR A N 1
ATOM 713 C CA . TYR A 1 87 ? -11.539 -4.931 15.522 1.00 96.62 87 TYR A CA 1
ATOM 714 C C . TYR A 1 87 ? -10.185 -4.362 15.962 1.00 96.62 87 TYR A C 1
ATOM 716 O O . TYR A 1 87 ? -9.226 -5.117 16.098 1.00 96.62 87 TYR A O 1
ATOM 724 N N . LEU A 1 88 ? -10.083 -3.053 16.226 1.00 96.31 88 LEU A N 1
ATOM 725 C CA . LEU A 1 88 ? -8.843 -2.449 16.732 1.00 96.31 88 LEU A CA 1
ATOM 726 C C . LEU A 1 88 ? -8.397 -3.051 18.073 1.00 96.31 88 LEU A C 1
ATOM 728 O O . LEU A 1 88 ? -7.194 -3.163 18.312 1.00 96.31 88 LEU A O 1
ATOM 732 N N . ALA A 1 89 ? -9.345 -3.443 18.929 1.00 96.25 89 ALA A N 1
ATOM 733 C CA . ALA A 1 89 ? -9.058 -4.023 20.239 1.00 96.25 89 ALA A CA 1
ATOM 734 C C . ALA A 1 89 ? -8.436 -5.430 20.156 1.00 96.25 89 ALA A C 1
ATOM 736 O O . ALA A 1 89 ? -7.739 -5.844 21.080 1.00 96.25 89 ALA A O 1
ATOM 737 N N . GLU A 1 90 ? -8.645 -6.149 19.050 1.00 96.31 90 GLU A N 1
ATOM 738 C CA . GLU A 1 90 ? -8.088 -7.488 18.814 1.00 96.31 90 GLU A CA 1
ATOM 739 C C . GLU A 1 90 ? -6.672 -7.457 18.208 1.00 96.31 90 GLU A C 1
ATOM 741 O O . GLU A 1 90 ? -5.981 -8.477 18.155 1.00 96.31 90 GLU A O 1
ATOM 746 N N . LEU A 1 91 ? -6.222 -6.295 17.726 1.00 96.62 91 LEU A N 1
ATOM 747 C CA . LEU A 1 91 ? -4.939 -6.156 17.043 1.00 96.62 91 LEU A CA 1
ATOM 748 C C . LEU A 1 91 ? -3.769 -6.043 18.021 1.00 96.62 91 LEU A C 1
ATOM 750 O O . LEU A 1 91 ? -3.823 -5.335 19.025 1.00 96.62 91 LEU A O 1
ATOM 754 N N . ASN A 1 92 ? -2.648 -6.661 17.644 1.00 96.19 92 ASN A N 1
ATOM 755 C CA . ASN A 1 92 ? -1.355 -6.381 18.261 1.00 96.19 92 ASN A CA 1
ATOM 756 C C . ASN A 1 92 ? -0.839 -4.979 17.872 1.00 96.19 92 ASN A C 1
ATOM 758 O O . ASN A 1 92 ? -1.378 -4.328 16.977 1.00 96.19 92 ASN A O 1
ATOM 762 N N . GLU A 1 93 ? 0.245 -4.531 18.509 1.00 94.62 93 GLU A N 1
ATOM 763 C CA . GLU A 1 93 ? 0.828 -3.195 18.302 1.00 94.62 93 GLU A CA 1
ATOM 764 C C . GLU A 1 93 ? 1.098 -2.878 16.819 1.00 94.62 93 GLU A C 1
ATOM 766 O O . GLU A 1 93 ? 0.730 -1.815 16.317 1.00 94.62 93 GLU A O 1
ATOM 771 N N . GLN A 1 94 ? 1.669 -3.832 16.076 1.00 92.88 94 GLN A N 1
ATOM 772 C CA . GLN A 1 94 ? 1.920 -3.662 14.644 1.00 92.88 94 GLN A CA 1
ATOM 773 C C . GLN A 1 94 ? 0.617 -3.518 13.841 1.00 92.88 94 GLN A C 1
ATOM 775 O O . GLN A 1 94 ? 0.536 -2.692 12.932 1.00 92.88 94 GLN A O 1
ATOM 780 N N . GLY A 1 95 ? -0.404 -4.313 14.163 1.00 93.50 95 GLY A N 1
ATOM 781 C CA . GLY A 1 95 ? -1.720 -4.228 13.541 1.00 93.50 95 GLY A CA 1
ATOM 782 C C . GLY A 1 95 ? -2.393 -2.884 13.806 1.00 93.50 95 GLY A C 1
ATOM 783 O O . GLY A 1 95 ? -2.941 -2.294 12.878 1.00 93.50 95 GLY A O 1
ATOM 784 N N . GLN A 1 96 ? -2.294 -2.364 15.031 1.00 94.25 96 GLN A N 1
ATOM 785 C CA . GLN A 1 96 ? -2.812 -1.038 15.378 1.00 94.25 96 GLN A CA 1
ATOM 786 C C . GLN A 1 96 ? -2.094 0.068 14.600 1.00 94.25 96 GLN A C 1
ATOM 788 O O . GLN A 1 96 ? -2.753 0.957 14.063 1.00 94.25 96 GLN A O 1
ATOM 793 N N . ALA A 1 97 ? -0.768 -0.019 14.444 1.00 91.25 97 ALA A N 1
ATOM 794 C CA . ALA A 1 97 ? -0.012 0.926 13.623 1.00 91.25 97 ALA A CA 1
ATOM 795 C C . ALA A 1 97 ? -0.478 0.921 12.153 1.00 91.25 97 ALA A C 1
ATOM 797 O O . ALA A 1 97 ? -0.649 1.983 11.548 1.00 91.25 97 ALA A O 1
ATOM 798 N N . TYR A 1 98 ? -0.743 -0.258 11.579 1.00 89.25 98 TYR A N 1
ATOM 799 C CA . TYR A 1 98 ? -1.307 -0.366 10.230 1.00 89.25 98 TYR A CA 1
ATOM 800 C C . TYR A 1 98 ? -2.728 0.181 10.138 1.00 89.25 98 TYR A C 1
ATOM 802 O O . TYR A 1 98 ? -3.038 0.913 9.199 1.00 89.25 98 TYR A O 1
ATOM 810 N N . ALA A 1 99 ? -3.579 -0.131 11.109 1.00 93.06 99 ALA A N 1
ATOM 811 C CA . ALA A 1 99 ? -4.948 0.357 11.138 1.00 93.06 99 ALA A CA 1
ATOM 812 C C . ALA A 1 99 ? -5.005 1.888 11.269 1.00 93.06 99 ALA A C 1
ATOM 814 O O . ALA A 1 99 ? -5.782 2.526 10.564 1.00 93.06 99 ALA A O 1
ATOM 815 N N . GLN A 1 100 ? -4.131 2.484 12.086 1.00 90.19 100 GLN A N 1
ATOM 816 C CA . GLN A 1 100 ? -3.999 3.935 12.221 1.00 90.19 100 GLN A CA 1
ATOM 817 C C . GLN A 1 100 ? -3.528 4.587 10.916 1.00 90.19 100 GLN A C 1
ATOM 819 O O . GLN A 1 100 ? -4.067 5.615 10.505 1.00 90.19 100 GLN A O 1
ATOM 824 N N . PHE A 1 101 ? -2.544 3.983 10.242 1.00 85.44 101 PHE A N 1
ATOM 825 C CA . PHE A 1 101 ? -2.091 4.455 8.936 1.00 85.44 101 PHE A CA 1
ATOM 826 C C . PHE A 1 101 ? -3.238 4.450 7.918 1.00 85.44 101 PHE A C 1
ATOM 828 O O . PHE A 1 101 ? -3.468 5.464 7.257 1.00 85.44 101 PHE A O 1
ATOM 835 N N . VAL A 1 102 ? -3.997 3.351 7.836 1.00 88.06 102 VAL A N 1
ATOM 836 C CA . VAL A 1 102 ? -5.172 3.260 6.958 1.00 88.06 102 VAL A CA 1
ATOM 837 C C . VAL A 1 102 ? -6.213 4.308 7.328 1.00 88.06 102 VAL A C 1
ATOM 839 O O . VAL A 1 102 ? -6.625 5.051 6.451 1.00 88.06 102 VAL A O 1
ATOM 842 N 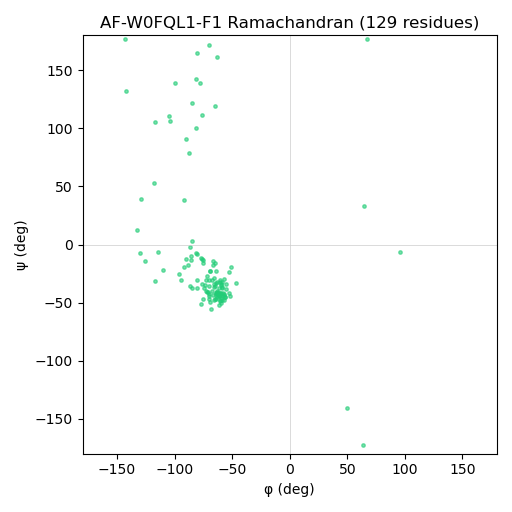N . ALA A 1 103 ? -6.575 4.454 8.603 1.00 89.69 103 ALA A N 1
ATOM 843 C CA . ALA A 1 103 ? -7.541 5.464 9.037 1.00 89.69 103 ALA A CA 1
ATOM 844 C C . ALA A 1 103 ? -7.131 6.888 8.612 1.00 89.69 103 ALA A C 1
ATOM 846 O O . ALA A 1 103 ? -7.969 7.667 8.174 1.00 89.69 103 ALA A O 1
ATOM 847 N N . SER A 1 104 ? -5.832 7.214 8.665 1.00 83.25 104 SER A N 1
ATOM 848 C CA . SER A 1 104 ? -5.317 8.529 8.246 1.00 83.25 104 SER A CA 1
ATOM 849 C C . SER A 1 104 ? -5.227 8.751 6.732 1.00 83.25 104 SER A C 1
ATOM 851 O O . SER A 1 104 ? -4.978 9.872 6.302 1.00 83.25 104 SER A O 1
ATOM 853 N N . THR A 1 105 ? -5.369 7.701 5.919 1.00 78.44 105 THR A N 1
ATOM 854 C CA . THR A 1 105 ? -5.140 7.764 4.461 1.00 78.44 105 THR A CA 1
ATOM 855 C C . THR A 1 105 ? -6.324 7.264 3.636 1.00 78.44 105 THR A C 1
ATOM 857 O O . THR A 1 105 ? -6.387 7.532 2.435 1.00 78.44 105 THR A O 1
ATOM 860 N N . ALA A 1 106 ? -7.284 6.577 4.258 1.00 83.56 106 ALA A N 1
ATOM 861 C CA . ALA A 1 106 ? -8.398 5.925 3.588 1.00 83.56 106 ALA A CA 1
ATOM 862 C C . ALA A 1 106 ? -9.258 6.899 2.790 1.00 83.56 106 ALA A C 1
ATOM 864 O O . ALA A 1 106 ? -9.527 6.631 1.625 1.00 83.56 106 ALA A O 1
ATOM 865 N N . GLU A 1 107 ? -9.621 8.050 3.355 1.00 80.19 107 GLU A N 1
ATOM 866 C CA . GLU A 1 107 ? -10.435 9.048 2.646 1.00 80.19 107 GLU A CA 1
ATOM 867 C C . GLU A 1 107 ? -9.773 9.542 1.352 1.00 80.19 107 GLU A C 1
ATOM 869 O O . GLU A 1 107 ? -10.459 9.804 0.367 1.00 80.19 107 GLU A O 1
ATOM 874 N N . CYS A 1 108 ? -8.440 9.609 1.323 1.00 73.88 108 CYS A N 1
ATOM 875 C CA . CYS A 1 108 ? -7.686 10.045 0.152 1.00 73.88 108 CYS A CA 1
ATOM 876 C C . CYS A 1 108 ? -7.517 8.934 -0.891 1.00 73.88 108 CYS A C 1
ATOM 878 O O . CYS A 1 108 ? -7.569 9.204 -2.087 1.00 73.88 108 CYS A O 1
ATOM 880 N N . CYS A 1 109 ? -7.317 7.692 -0.446 1.00 73.19 109 CYS A N 1
ATOM 881 C CA . CYS A 1 109 ? -7.049 6.562 -1.341 1.00 73.19 109 CYS A CA 1
ATOM 882 C C . CYS A 1 109 ? -8.329 5.869 -1.839 1.00 73.19 109 CYS A C 1
ATOM 884 O O . CYS A 1 109 ? -8.289 5.094 -2.794 1.00 73.19 109 CYS A O 1
ATOM 886 N N . GLY A 1 110 ? -9.462 6.102 -1.172 1.00 76.81 110 GLY A N 1
ATOM 887 C CA . GLY A 1 110 ? -10.716 5.403 -1.434 1.00 76.81 110 GLY A CA 1
ATOM 888 C C . GLY A 1 110 ? -10.641 3.898 -1.153 1.00 76.81 110 GLY A C 1
ATOM 889 O O . GLY A 1 110 ? -9.657 3.375 -0.626 1.00 76.81 110 GLY A O 1
ATOM 890 N N . GLU A 1 111 ? -11.702 3.177 -1.522 1.00 76.81 111 GLU A N 1
ATOM 891 C CA . GLU A 1 111 ? -11.829 1.733 -1.267 1.00 76.81 111 GLU A CA 1
ATOM 892 C C . GLU A 1 111 ? -10.755 0.900 -1.980 1.00 76.81 111 GLU A C 1
ATOM 894 O O . GLU A 1 111 ? -10.287 -0.110 -1.451 1.00 76.81 111 GLU A O 1
ATOM 899 N N . GLY A 1 112 ? -10.315 1.359 -3.155 1.00 72.31 112 GLY A N 1
ATOM 900 C CA . GLY A 1 112 ? -9.199 0.763 -3.889 1.00 72.31 112 GLY A CA 1
ATOM 901 C C . GLY A 1 112 ? -7.857 0.886 -3.161 1.00 72.31 112 GLY A C 1
ATOM 902 O O . GLY A 1 112 ? -6.918 0.160 -3.495 1.00 72.31 112 GLY A O 1
ATOM 903 N N . GLY A 1 113 ? -7.764 1.763 -2.156 1.00 76.62 113 GLY A N 1
ATOM 904 C CA . GLY A 1 113 ? -6.588 1.954 -1.321 1.00 76.62 113 GLY A CA 1
ATOM 905 C C . GLY A 1 113 ? -5.309 2.130 -2.140 1.00 76.62 113 GLY A C 1
ATOM 906 O O . GLY A 1 113 ? -5.279 2.708 -3.224 1.00 76.62 113 GLY A O 1
ATOM 907 N N . ILE A 1 114 ? -4.236 1.531 -1.642 1.00 75.38 114 ILE A N 1
ATOM 908 C CA . ILE A 1 114 ? -2.928 1.482 -2.307 1.00 75.38 114 ILE A CA 1
ATOM 909 C C . ILE A 1 114 ? -2.901 0.661 -3.614 1.00 75.38 114 ILE A C 1
ATOM 911 O O . ILE A 1 114 ? -1.933 0.760 -4.360 1.00 75.38 114 ILE A O 1
ATOM 915 N N . LYS A 1 115 ? -3.918 -0.164 -3.918 1.00 77.44 115 LYS A N 1
ATOM 916 C CA . LYS A 1 115 ? -3.910 -0.986 -5.145 1.00 77.44 115 LYS A CA 1
ATOM 917 C C . LYS A 1 115 ? -4.083 -0.134 -6.395 1.00 77.44 115 LYS A C 1
ATOM 919 O O . LYS A 1 115 ? -3.549 -0.460 -7.451 1.00 77.44 115 LYS A O 1
ATOM 924 N N . ALA A 1 116 ? -4.808 0.971 -6.264 1.00 72.56 116 ALA A N 1
ATOM 925 C CA . ALA A 1 116 ? -4.976 1.950 -7.323 1.00 72.56 116 ALA A CA 1
ATOM 926 C C . ALA A 1 116 ? -3.592 2.452 -7.812 1.00 72.56 116 ALA A C 1
ATOM 928 O O . ALA A 1 116 ? -3.298 2.447 -9.009 1.00 72.56 116 ALA A O 1
ATOM 929 N N . TRP A 1 117 ? -2.699 2.753 -6.866 1.00 73.62 117 TRP A N 1
ATOM 930 C CA . TRP A 1 117 ? -1.301 3.114 -7.117 1.00 73.62 117 TRP A CA 1
ATOM 931 C C . TRP A 1 117 ? -0.498 2.009 -7.812 1.00 73.62 117 TRP A C 1
ATOM 933 O O . TRP A 1 117 ? 0.265 2.277 -8.746 1.00 73.62 117 TRP A O 1
ATOM 943 N N . ASP A 1 118 ? -0.691 0.756 -7.400 1.00 78.44 118 ASP A N 1
ATOM 944 C CA . ASP A 1 118 ? -0.024 -0.390 -8.022 1.00 78.44 118 ASP A CA 1
ATOM 945 C C . ASP A 1 118 ? -0.377 -0.521 -9.502 1.00 78.44 118 ASP A C 1
ATOM 947 O O . ASP A 1 118 ? 0.520 -0.678 -10.336 1.00 78.44 118 ASP A O 1
ATOM 951 N N . TYR A 1 119 ? -1.655 -0.366 -9.854 1.00 74.25 119 TYR A N 1
ATOM 952 C CA . TYR A 1 119 ? -2.098 -0.438 -11.245 1.00 74.25 119 TYR A CA 1
ATOM 953 C C . TYR A 1 119 ? -1.499 0.661 -12.121 1.00 74.25 119 TYR A C 1
ATOM 955 O O . TYR A 1 119 ? -1.057 0.367 -13.234 1.00 74.25 119 TYR A O 1
ATOM 963 N N . VAL A 1 120 ? -1.405 1.900 -11.627 1.00 72.06 120 VAL A N 1
ATOM 964 C CA . VAL A 1 120 ? -0.767 2.989 -12.387 1.00 72.06 120 VAL A CA 1
ATOM 965 C C . VAL A 1 120 ? 0.699 2.687 -12.662 1.00 72.06 120 VAL A C 1
ATOM 967 O O . VAL A 1 120 ? 1.161 2.840 -13.796 1.00 72.06 120 VAL A O 1
ATOM 970 N N . ARG A 1 121 ? 1.434 2.192 -11.663 1.00 75.06 121 ARG A N 1
ATOM 971 C CA . ARG A 1 121 ? 2.844 1.840 -11.859 1.00 75.06 121 ARG A CA 1
ATOM 972 C C . ARG A 1 121 ? 3.013 0.671 -12.826 1.00 75.06 121 ARG A C 1
ATOM 974 O O . ARG A 1 121 ? 3.966 0.675 -13.600 1.00 75.06 121 ARG A O 1
ATOM 981 N N . MET A 1 122 ? 2.092 -0.293 -12.846 1.00 80.00 122 MET A N 1
ATOM 982 C CA . MET A 1 122 ? 2.138 -1.377 -13.836 1.00 80.00 122 MET A CA 1
ATOM 983 C C . MET A 1 122 ? 1.816 -0.885 -15.249 1.00 80.00 122 MET A C 1
ATOM 985 O O . MET A 1 122 ? 2.456 -1.320 -16.207 1.00 80.00 122 MET A O 1
ATOM 989 N N . GLY A 1 123 ? 0.903 0.082 -15.381 1.00 66.94 123 GLY A N 1
ATOM 990 C CA . GLY A 1 123 ? 0.647 0.783 -16.639 1.00 66.94 123 GLY A CA 1
ATOM 991 C C . GLY A 1 123 ? 1.880 1.519 -17.174 1.00 66.94 123 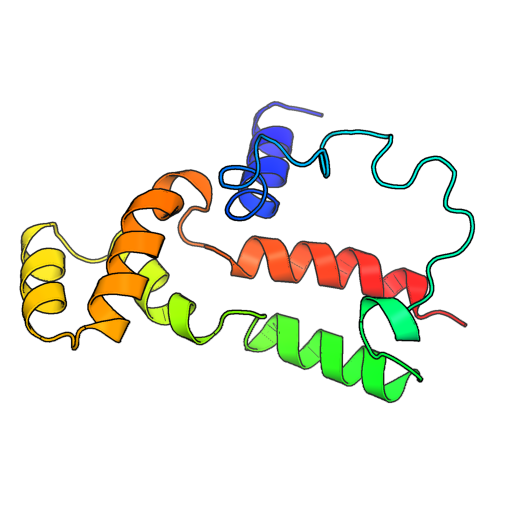GLY A C 1
ATOM 992 O O . GLY A 1 123 ? 2.105 1.521 -18.379 1.00 66.94 123 GLY A O 1
ATOM 993 N N . PHE A 1 124 ? 2.719 2.074 -16.294 1.00 71.88 124 PHE A N 1
ATOM 994 C CA . PHE A 1 124 ? 4.010 2.657 -16.674 1.00 71.88 124 PHE A CA 1
ATOM 995 C C . PHE A 1 124 ? 5.043 1.595 -17.085 1.00 71.88 124 PHE A C 1
ATOM 997 O O . PHE A 1 124 ? 5.780 1.795 -18.046 1.00 71.88 124 PHE A O 1
ATOM 1004 N N . LEU A 1 125 ? 5.115 0.461 -16.385 1.00 69.88 125 LEU A N 1
ATOM 1005 C CA . LEU A 1 125 ? 6.100 -0.586 -16.684 1.00 69.88 125 LEU A CA 1
ATOM 1006 C C . LEU A 1 125 ? 5.789 -1.364 -17.977 1.00 69.88 125 LEU A C 1
ATOM 1008 O O . LEU A 1 125 ? 6.708 -1.805 -18.664 1.00 69.88 125 LEU A O 1
ATOM 1012 N N . SER A 1 126 ? 4.513 -1.510 -18.345 1.00 63.81 126 SER A N 1
ATOM 1013 C CA . SER A 1 126 ? 4.095 -2.351 -19.478 1.00 63.81 126 SER A CA 1
ATOM 1014 C C . SER A 1 126 ? 4.614 -1.890 -20.863 1.00 63.81 126 SER A C 1
ATOM 1016 O O . SER A 1 126 ? 5.061 -2.747 -21.631 1.00 63.81 126 SER A O 1
ATOM 1018 N N . PRO A 1 127 ? 4.633 -0.586 -21.216 1.00 59.25 127 PRO A N 1
ATOM 1019 C CA . PRO A 1 127 ? 5.231 -0.103 -22.466 1.00 59.25 127 PRO A CA 1
ATOM 1020 C C . PRO A 1 127 ? 6.763 -0.057 -22.436 1.00 59.25 127 PRO A C 1
ATOM 1022 O O . PRO A 1 127 ? 7.391 -0.298 -23.463 1.00 59.25 127 PRO A O 1
ATOM 1025 N N . ASN A 1 128 ? 7.357 0.234 -21.272 1.00 53.59 128 ASN A N 1
ATOM 1026 C CA . ASN A 1 128 ? 8.809 0.394 -21.098 1.00 53.59 128 ASN A CA 1
ATOM 1027 C C . ASN A 1 128 ? 9.578 -0.938 -21.101 1.00 53.59 128 ASN A C 1
ATOM 1029 O O . ASN A 1 128 ? 10.795 -0.950 -21.228 1.00 53.59 128 ASN A O 1
ATOM 1033 N N . GLY A 1 129 ? 8.867 -2.060 -20.989 1.00 49.09 129 GLY A N 1
ATOM 1034 C CA . GLY A 1 129 ? 9.416 -3.408 -21.113 1.00 49.09 129 GLY A CA 1
ATOM 1035 C C . GLY A 1 129 ? 9.525 -3.962 -22.528 1.00 49.09 129 GLY A C 1
ATOM 1036 O O . GLY A 1 129 ? 9.839 -5.139 -22.694 1.00 49.09 129 GLY A O 1
ATOM 1037 N N . ARG A 1 130 ? 9.183 -3.166 -23.545 1.00 43.03 130 ARG A N 1
ATOM 1038 C CA . ARG A 1 130 ? 9.347 -3.545 -24.950 1.00 43.03 130 ARG A CA 1
ATOM 1039 C C . ARG A 1 130 ? 10.753 -3.154 -25.401 1.00 43.03 130 ARG A C 1
ATOM 1041 O O . ARG A 1 130 ? 10.926 -2.108 -26.021 1.00 43.03 130 ARG A O 1
ATOM 1048 N N . THR A 1 131 ? 11.736 -3.971 -25.042 1.00 39.34 131 THR A N 1
ATOM 1049 C CA . THR A 1 131 ? 12.993 -4.073 -25.792 1.00 39.34 131 THR A CA 1
ATOM 1050 C C . THR A 1 131 ? 12.837 -5.035 -26.960 1.00 39.34 131 THR A C 1
ATOM 1052 O O . THR A 1 131 ? 12.054 -6.009 -26.841 1.00 39.34 131 THR A O 1
#

Mean predicted aligned error: 10.89 Å

Solvent-accessible surface area (backbone atoms only — not comparable to full-atom values): 7712 Å² total; per-residue (Å²): 132,54,72,66,63,50,49,50,55,43,26,32,51,31,78,64,43,72,79,32,80,89,53,88,76,40,94,87,40,81,61,71,56,62,88,59,92,71,81,64,45,41,88,74,70,70,31,85,47,68,66,48,44,53,52,49,44,53,46,29,71,76,49,29,90,60,50,88,48,52,67,47,39,55,41,65,78,67,44,52,76,66,57,47,52,56,52,52,71,73,42,54,75,70,50,40,54,49,45,51,52,38,68,78,37,38,86,59,21,43,75,59,25,73,47,42,32,31,51,52,53,41,64,58,47,62,69,75,64,70,123

pLDDT: mean 72.07, std 19.49, range [39.34, 97.5]

Secondary structure (DSSP, 8-state):
--HHHHHHHHHTTHHHHHT-TTS---TT-GGGSTT-----HHHHH---SHHHHHHHHHHHHHT-TTHHHHHHHHHHTTS-HHHHHHHHHH--HHHHHHHHHHHHHHHHH-TTHHHHHHHHHHHHHHHHT--

Radius of gyration: 17.0 Å; Cα contacts (8 Å, |Δi|>4): 85; chains: 1; bounding box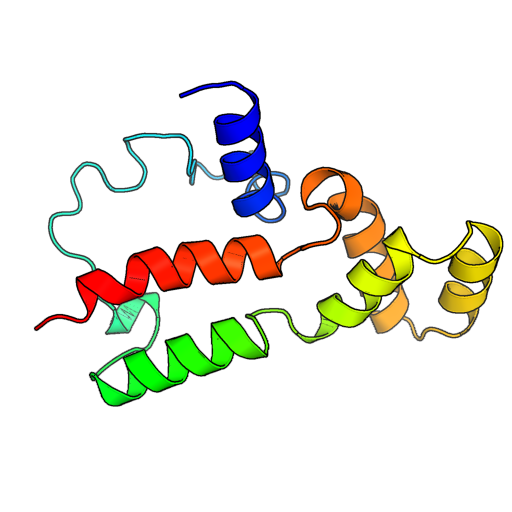: 38×31×46 Å

InterPro domains:
  IPR009677 Protein of unknown function DUF1266 [PF06889] (41-127)

Sequence (131 aa):
MDMESQKILFALSTPMEIRNECCLPSHSSPKMYLGTCFFDLSSSWGIDDRDDLLRTIHRMIDNGHAARLAGFYHRWFRYSPCEWRDYLAELNEQGQAYAQFVASTAECCGEGGIKAWDYVRMGFLSPNGRT

Organism: NCBI:txid1393645